Protein AF-A0A1F8M0J6-F1 (afdb_monomer)

Radius of gyration: 17.41 Å; Cα contacts (8 Å, 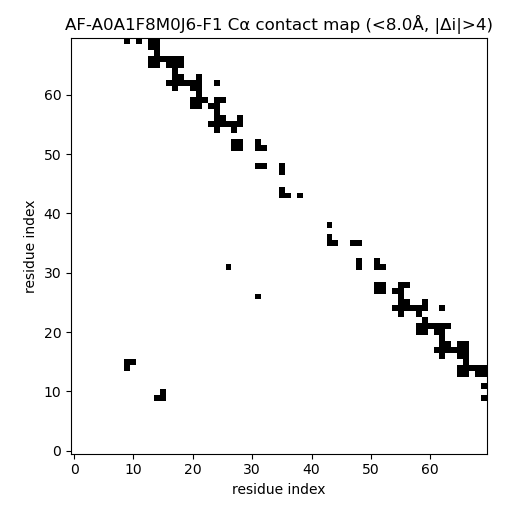|Δi|>4): 73; chains: 1; bounding box: 31×24×57 Å

Mean predicted aligned error: 9.22 Å

Secondary structure (DSSP, 8-state):
------------HHHHHHHHHHHHHHHHHHHHHHHHHTS-GGG--HHHHHHHHHHHHHHHHHHHHHHH--

Solvent-accessible surface area (backbone atoms only — not comparable to full-atom values): 3802 Å² total; per-residue (Å²): 136,8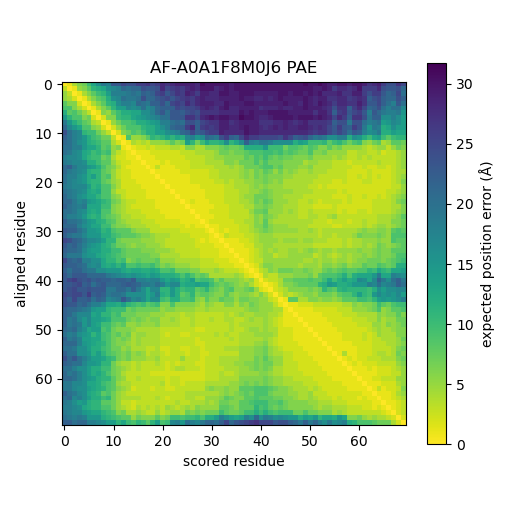3,76,78,76,77,78,73,71,74,77,41,70,46,19,54,49,11,46,52,34,23,54,51,10,53,48,32,49,58,49,36,52,51,58,46,68,74,41,60,76,94,70,50,46,68,68,57,47,51,49,31,41,50,52,10,47,48,29,31,67,55,8,54,58,29,43,68,56,110

Sequence (70 aa):
MQQPVKQHKPTSGWAKFGTALFVLGVLCIIIGPIFVMLKPEAEQSTAQLIRYLAVGGGCVIIGLPLMFKG

pLDDT: mean 78.95, std 12.77, range [46.22, 92.19]

Structure (mmCIF, N/CA/C/O backbone):
data_AF-A0A1F8M0J6-F1
#
_entry.id   AF-A0A1F8M0J6-F1
#
loop_
_atom_site.group_PDB
_atom_site.id
_atom_site.type_symbol
_atom_site.label_atom_id
_atom_site.label_alt_id
_atom_site.label_comp_id
_atom_site.label_asym_id
_atom_site.label_entity_id
_atom_site.label_seq_id
_atom_site.pdbx_PDB_ins_code
_atom_site.Cartn_x
_atom_site.Cartn_y
_atom_site.Cartn_z
_atom_site.occupancy
_atom_site.B_iso_or_equiv
_atom_site.auth_seq_id
_atom_site.auth_comp_id
_atom_site.auth_asym_id
_atom_site.auth_atom_id
_atom_site.pdbx_PDB_mod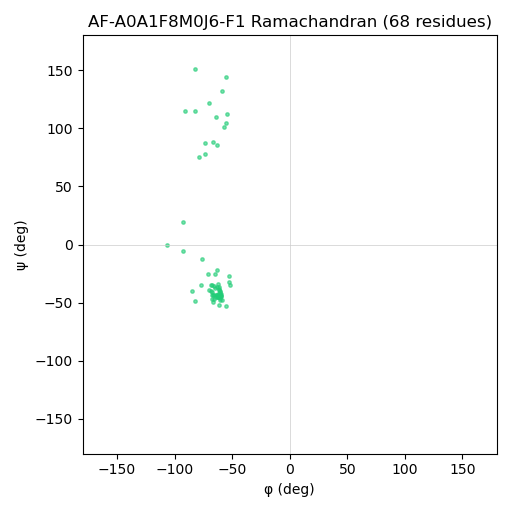el_num
ATOM 1 N N . MET A 1 1 ? -17.399 -18.302 35.860 1.00 47.84 1 MET A N 1
ATOM 2 C CA . MET A 1 1 ? -18.000 -16.989 35.541 1.00 47.84 1 MET A CA 1
ATOM 3 C C . MET A 1 1 ? -17.184 -16.366 34.413 1.00 47.84 1 MET A C 1
ATOM 5 O O . MET A 1 1 ? -16.181 -15.722 34.681 1.00 47.84 1 MET A O 1
ATOM 9 N N . GLN A 1 2 ? -17.520 -16.657 33.154 1.00 46.22 2 GLN A N 1
ATOM 10 C CA . GLN A 1 2 ? -16.852 -16.040 32.002 1.00 46.22 2 GLN A CA 1
ATOM 11 C C . GLN A 1 2 ? -17.491 -14.669 31.772 1.00 46.22 2 GLN A C 1
ATOM 13 O O . GLN A 1 2 ? -18.688 -14.586 31.502 1.00 46.22 2 GLN A O 1
ATOM 18 N N . GLN A 1 3 ? -16.720 -13.596 31.958 1.00 54.50 3 GLN A N 1
ATOM 19 C CA . GLN A 1 3 ? -17.167 -12.252 31.603 1.00 54.50 3 GLN A CA 1
ATOM 20 C C . GLN A 1 3 ? -17.493 -12.226 30.102 1.00 54.50 3 GLN A C 1
ATOM 22 O O . GLN A 1 3 ? -16.677 -12.707 29.310 1.00 54.50 3 GLN A O 1
ATOM 27 N N . PRO A 1 4 ? -18.648 -11.678 29.682 1.00 57.44 4 PRO A N 1
ATOM 28 C CA . PRO A 1 4 ? -18.898 -11.456 28.273 1.00 57.44 4 PRO A CA 1
ATOM 29 C C . PRO A 1 4 ? -17.867 -10.430 27.821 1.00 57.44 4 PRO A C 1
ATOM 31 O O . PRO A 1 4 ? -17.914 -9.269 28.234 1.00 57.44 4 PRO A O 1
ATOM 34 N N . VAL A 1 5 ? -16.898 -10.869 27.016 1.00 60.53 5 VAL A N 1
ATOM 35 C CA . VAL A 1 5 ? -16.031 -9.961 26.273 1.00 60.53 5 VAL A CA 1
ATOM 36 C C . VAL A 1 5 ? -17.002 -9.091 25.496 1.00 60.53 5 VAL A C 1
ATOM 38 O O . VAL A 1 5 ? -17.673 -9.580 24.587 1.00 60.53 5 VAL A O 1
ATOM 41 N N . LYS A 1 6 ? -17.190 -7.841 25.934 1.00 52.16 6 LYS A N 1
ATOM 42 C CA . LYS A 1 6 ? -17.996 -6.870 25.206 1.00 52.16 6 LYS A CA 1
ATOM 43 C C . LYS A 1 6 ? -17.338 -6.801 23.844 1.00 52.16 6 LYS A C 1
ATOM 45 O O . LYS A 1 6 ? -16.267 -6.216 23.711 1.00 52.16 6 LYS A O 1
ATOM 50 N N . GLN A 1 7 ? -17.940 -7.483 22.875 1.00 52.34 7 GLN A N 1
ATOM 51 C CA . GLN A 1 7 ? -17.586 -7.417 21.476 1.00 52.34 7 GLN A CA 1
ATOM 52 C C . GLN A 1 7 ? -17.878 -5.970 21.111 1.00 52.34 7 GLN A C 1
A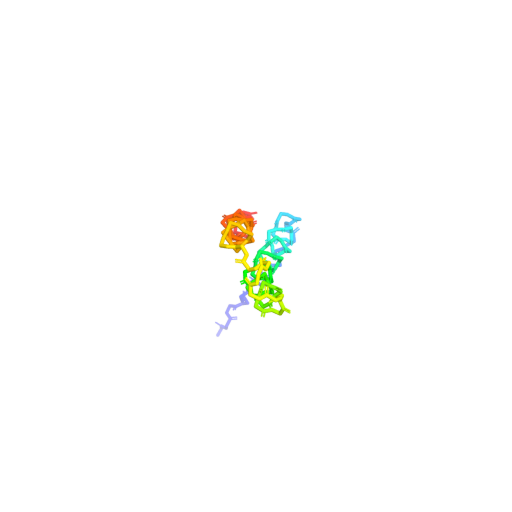TOM 54 O O . GLN A 1 7 ? -19.009 -5.608 20.788 1.00 52.34 7 GLN A O 1
ATOM 59 N N . HIS A 1 8 ? -16.892 -5.108 21.356 1.00 55.06 8 HIS A N 1
ATOM 60 C CA . HIS A 1 8 ? -16.955 -3.691 21.093 1.00 55.06 8 HIS A CA 1
ATOM 61 C C . HIS A 1 8 ? -17.027 -3.618 19.584 1.00 55.06 8 HIS A C 1
ATOM 63 O O . HIS A 1 8 ? -16.012 -3.682 18.901 1.00 55.06 8 HIS A O 1
ATOM 69 N N . LYS A 1 9 ? -18.256 -3.662 19.067 1.00 54.25 9 LYS A N 1
ATOM 70 C CA . LYS A 1 9 ? -18.554 -3.514 17.657 1.00 54.25 9 LYS A CA 1
ATOM 71 C C . LYS A 1 9 ? -17.886 -2.188 17.307 1.00 54.25 9 LYS A C 1
ATOM 73 O O . LYS A 1 9 ? -18.328 -1.170 17.842 1.00 54.25 9 LYS A O 1
ATOM 78 N N . PRO A 1 10 ? -16.817 -2.161 16.496 1.00 53.50 10 PRO A N 1
ATOM 79 C CA . PRO A 1 10 ? -16.252 -0.899 16.075 1.00 53.50 10 PRO A CA 1
ATOM 80 C C . PRO A 1 10 ? -17.244 -0.330 15.053 1.00 53.50 10 PRO A C 1
ATOM 82 O O . PRO A 1 10 ? -17.110 -0.488 13.845 1.00 53.50 10 PRO A O 1
ATOM 85 N N . THR A 1 11 ? -18.345 0.239 15.545 1.00 58.84 11 THR A N 1
ATOM 86 C CA . THR A 1 11 ? -19.349 0.970 14.764 1.00 58.84 11 THR A CA 1
ATOM 87 C C . THR A 1 11 ? -19.047 2.459 14.747 1.00 58.84 11 THR A C 1
ATOM 89 O O . THR A 1 11 ? -19.919 3.254 14.424 1.00 58.84 11 THR A O 1
ATOM 92 N N . SER A 1 12 ? -17.809 2.855 15.044 1.00 65.81 12 SER A N 1
ATOM 93 C CA . SER A 1 12 ? -17.321 4.154 14.607 1.00 65.81 12 SER A CA 1
ATOM 94 C C . SER A 1 12 ? -17.137 4.085 13.090 1.00 65.81 12 SER A C 1
ATOM 96 O O . SER A 1 12 ? -16.411 3.227 12.583 1.00 65.81 12 SER A O 1
ATOM 98 N N . GLY A 1 13 ? -17.817 4.955 12.336 1.00 77.69 13 GLY A N 1
ATOM 99 C CA . GLY A 1 13 ? -17.638 5.057 10.880 1.00 77.69 13 GLY A CA 1
ATOM 100 C C . GLY A 1 13 ? -16.167 5.242 10.479 1.00 77.69 13 GLY A C 1
ATOM 101 O O . GLY A 1 13 ? -15.750 4.756 9.429 1.00 77.69 13 GLY A O 1
ATOM 102 N N . TRP A 1 14 ? -15.365 5.831 11.371 1.00 80.38 14 TRP A N 1
ATOM 103 C CA . TRP A 1 14 ? -13.917 5.979 11.234 1.00 80.38 14 TRP A CA 1
ATOM 104 C C . TRP A 1 14 ? -13.169 4.650 11.229 1.00 80.38 14 TRP A C 1
ATOM 106 O O . TRP A 1 14 ? -12.256 4.487 10.427 1.00 80.38 14 TRP A O 1
ATOM 116 N N . ALA A 1 15 ? -13.595 3.675 12.035 1.00 82.75 15 ALA A N 1
ATOM 117 C CA . ALA A 1 15 ? -12.949 2.369 12.077 1.00 82.75 15 ALA A CA 1
ATOM 118 C C . ALA A 1 15 ? -13.178 1.583 10.777 1.00 82.75 15 ALA A C 1
ATOM 120 O O . ALA A 1 15 ? -12.253 0.977 10.233 1.00 82.75 15 ALA A O 1
ATOM 121 N N . LYS A 1 16 ? -14.394 1.653 10.215 1.00 83.38 16 LYS A N 1
ATOM 122 C CA . LYS A 1 16 ? -14.708 1.067 8.899 1.00 83.38 16 LYS A CA 1
ATOM 123 C C . LYS A 1 16 ? -13.926 1.744 7.776 1.00 83.38 16 LYS A C 1
ATOM 125 O O . LYS A 1 16 ? -13.378 1.060 6.917 1.00 83.38 16 LYS A O 1
ATOM 130 N N . PHE A 1 17 ? -13.851 3.073 7.806 1.00 86.88 17 PHE A N 1
ATOM 131 C CA . PHE A 1 17 ? -13.087 3.848 6.834 1.00 86.88 17 PHE A CA 1
ATOM 132 C C . PHE A 1 17 ? -11.584 3.550 6.921 1.00 86.88 17 PHE A C 1
ATOM 134 O O . PHE A 1 17 ? -10.958 3.280 5.900 1.00 86.88 17 PHE A O 1
ATOM 141 N N . GLY A 1 18 ? -11.025 3.496 8.134 1.00 87.38 18 GLY A N 1
ATOM 142 C CA . GLY A 1 18 ? -9.638 3.104 8.382 1.00 87.38 18 GLY A CA 1
ATOM 143 C C . GLY A 1 18 ? -9.339 1.692 7.884 1.00 87.38 18 GLY A C 1
ATOM 144 O O . GLY A 1 18 ? -8.337 1.481 7.204 1.00 87.38 18 GLY A O 1
ATOM 145 N N . THR A 1 19 ? -10.256 0.747 8.123 1.00 87.81 19 THR A N 1
ATOM 146 C CA . THR A 1 19 ? -10.153 -0.635 7.622 1.00 87.81 19 THR A CA 1
ATOM 147 C C . THR A 1 19 ? -10.117 -0.672 6.096 1.00 87.81 19 THR A C 1
ATOM 149 O O . THR A 1 19 ? -9.239 -1.312 5.521 1.00 87.81 19 THR A O 1
ATOM 152 N N . ALA A 1 20 ? -11.018 0.051 5.425 1.00 89.69 20 ALA A N 1
ATOM 153 C CA . ALA A 1 20 ? -11.041 0.128 3.966 1.00 89.69 20 ALA A CA 1
ATOM 154 C C . ALA A 1 20 ? -9.750 0.744 3.396 1.00 89.69 20 ALA A C 1
ATOM 156 O O . ALA A 1 20 ? -9.173 0.195 2.460 1.00 89.69 20 ALA A O 1
ATOM 157 N N . LEU A 1 21 ? -9.265 1.838 3.991 1.00 90.44 21 LEU A N 1
ATOM 158 C CA . LEU A 1 21 ? -8.013 2.502 3.607 1.00 90.44 21 LEU A CA 1
ATOM 159 C C . LEU A 1 21 ? -6.798 1.592 3.755 1.00 90.44 21 LEU A C 1
ATOM 161 O O . LEU A 1 21 ? -5.949 1.545 2.870 1.00 90.44 21 LEU A O 1
ATOM 165 N N . PHE A 1 22 ? -6.719 0.856 4.857 1.00 90.38 22 PHE A N 1
ATOM 166 C CA . PHE A 1 22 ? -5.630 -0.078 5.097 1.00 90.38 22 PHE A CA 1
ATOM 167 C C . PHE A 1 22 ? -5.649 -1.241 4.112 1.00 90.38 22 PHE A C 1
ATOM 169 O O . PHE A 1 22 ? -4.619 -1.541 3.517 1.00 90.38 22 PHE A O 1
ATOM 176 N N . VAL A 1 23 ? -6.811 -1.865 3.894 1.00 91.50 23 VAL A N 1
ATOM 177 C CA . VAL A 1 23 ? -6.949 -2.956 2.917 1.00 91.50 23 VAL A CA 1
ATOM 178 C C . VAL A 1 23 ? -6.567 -2.465 1.522 1.00 91.50 23 VAL A C 1
ATOM 180 O O . VAL A 1 23 ? -5.797 -3.131 0.834 1.00 91.50 23 VAL A O 1
ATOM 183 N N . LEU A 1 24 ? -7.026 -1.273 1.127 1.00 90.62 24 LEU A N 1
ATOM 184 C CA . LEU A 1 24 ? -6.641 -0.652 -0.139 1.00 90.62 24 LEU A CA 1
ATOM 185 C C . LEU A 1 24 ? -5.125 -0.408 -0.217 1.00 90.62 24 LEU A C 1
ATOM 187 O O . LEU A 1 24 ? -4.507 -0.713 -1.233 1.00 90.62 24 LEU A O 1
ATOM 191 N N . GLY A 1 25 ? -4.516 0.098 0.856 1.00 89.94 25 GLY A N 1
ATOM 192 C CA . GLY A 1 25 ? -3.076 0.339 0.926 1.00 89.94 25 GLY A CA 1
ATOM 193 C C . GLY A 1 25 ? -2.251 -0.940 0.785 1.00 89.94 25 GLY A C 1
ATOM 194 O O . GLY A 1 25 ? -1.308 -0.978 -0.006 1.00 89.94 25 GLY A O 1
ATOM 195 N N . VAL A 1 26 ? -2.646 -2.012 1.478 1.00 9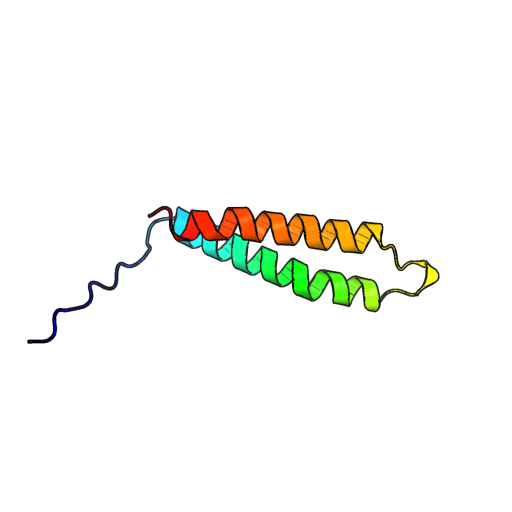0.00 26 VAL A N 1
ATOM 196 C CA . VAL A 1 26 ? -2.017 -3.338 1.365 1.00 90.00 26 VAL A CA 1
ATOM 197 C C . VAL A 1 26 ? -2.161 -3.887 -0.055 1.00 90.00 26 VAL A C 1
ATOM 199 O O . VAL A 1 26 ? -1.179 -4.350 -0.632 1.00 90.00 26 VAL A O 1
ATOM 202 N N . LEU A 1 27 ? -3.350 -3.781 -0.657 1.00 90.19 27 LEU A N 1
ATOM 203 C CA . LEU A 1 27 ? -3.571 -4.205 -2.041 1.00 90.19 27 LEU A CA 1
ATOM 204 C C . LEU A 1 27 ? -2.690 -3.423 -3.022 1.00 90.19 27 LEU A C 1
ATOM 206 O O . LEU A 1 27 ? -2.084 -4.036 -3.894 1.00 90.19 27 LEU A O 1
ATOM 210 N N . CYS A 1 28 ? -2.542 -2.108 -2.856 1.00 87.56 28 CYS A N 1
ATOM 211 C CA . CYS A 1 28 ? -1.642 -1.298 -3.681 1.00 87.56 28 CYS A CA 1
ATOM 212 C C . CYS A 1 28 ? -0.172 -1.729 -3.556 1.00 87.56 28 CYS A C 1
ATOM 214 O O . CYS A 1 28 ? 0.534 -1.767 -4.563 1.00 87.56 28 CYS A O 1
ATOM 216 N N . ILE A 1 29 ? 0.289 -2.086 -2.352 1.00 87.50 29 ILE A N 1
ATOM 217 C CA . ILE A 1 29 ? 1.666 -2.557 -2.119 1.00 87.50 29 ILE A CA 1
ATOM 218 C C . ILE A 1 29 ? 1.913 -3.925 -2.763 1.00 87.50 29 ILE A C 1
ATOM 220 O O . ILE A 1 29 ? 3.018 -4.170 -3.231 1.00 87.50 29 ILE A O 1
ATOM 224 N N . ILE A 1 30 ? 0.915 -4.810 -2.804 1.00 87.81 30 ILE A N 1
ATOM 225 C CA . ILE A 1 30 ? 1.062 -6.149 -3.398 1.00 87.81 30 ILE A CA 1
ATOM 226 C C . ILE A 1 30 ? 0.892 -6.093 -4.921 1.00 87.81 30 ILE A C 1
ATOM 228 O O . ILE A 1 30 ? 1.713 -6.624 -5.664 1.00 87.81 30 ILE A O 1
ATOM 232 N N . ILE A 1 31 ? -0.167 -5.438 -5.398 1.00 88.44 31 ILE A N 1
ATOM 233 C CA . ILE A 1 31 ? -0.546 -5.418 -6.816 1.00 88.44 31 ILE A CA 1
ATOM 234 C C . ILE A 1 31 ? 0.339 -4.458 -7.617 1.00 88.44 31 ILE A C 1
ATOM 236 O O . ILE A 1 31 ? 0.659 -4.753 -8.765 1.00 88.44 31 ILE A O 1
ATOM 240 N N . GLY A 1 32 ? 0.771 -3.336 -7.032 1.00 84.06 32 GLY A N 1
ATOM 241 C CA . GLY A 1 32 ? 1.618 -2.344 -7.704 1.00 84.06 32 GLY A CA 1
ATOM 242 C C . GLY A 1 32 ? 2.909 -2.942 -8.284 1.00 84.06 32 GLY A C 1
ATOM 243 O O . GLY A 1 32 ? 3.148 -2.797 -9.483 1.00 84.06 32 GLY A O 1
ATOM 244 N N . PRO A 1 33 ? 3.715 -3.670 -7.490 1.00 82.69 33 PRO A N 1
ATOM 245 C CA . PRO A 1 33 ? 4.897 -4.373 -7.981 1.00 82.69 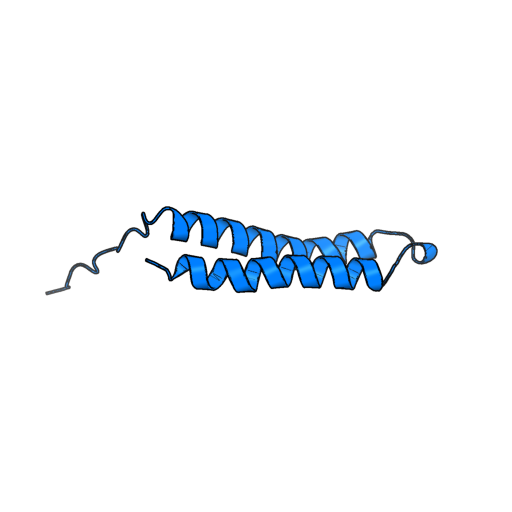33 PRO A CA 1
ATOM 246 C C . PRO A 1 33 ? 4.579 -5.422 -9.047 1.00 82.69 33 PRO A C 1
ATOM 248 O O . PRO A 1 33 ? 5.293 -5.489 -10.042 1.00 82.69 33 PRO A O 1
ATOM 251 N N . ILE A 1 34 ? 3.491 -6.186 -8.890 1.00 86.75 34 ILE A N 1
ATOM 252 C CA . ILE A 1 34 ? 3.060 -7.184 -9.882 1.00 86.75 34 ILE A CA 1
ATOM 253 C C . ILE A 1 34 ? 2.757 -6.500 -11.221 1.00 86.75 34 ILE A C 1
ATOM 255 O O . ILE A 1 34 ? 3.248 -6.932 -12.257 1.00 86.75 34 ILE A O 1
ATOM 259 N N . PHE A 1 35 ? 2.018 -5.390 -11.211 1.00 84.06 35 PHE A N 1
ATOM 260 C CA . PHE A 1 35 ? 1.708 -4.626 -12.422 1.00 84.06 35 PHE A CA 1
ATOM 261 C C . PHE A 1 35 ? 2.951 -4.046 -13.095 1.00 84.06 35 PHE A C 1
ATOM 263 O O . PHE A 1 35 ? 3.012 -3.992 -14.320 1.00 84.06 35 PHE A O 1
ATOM 270 N N . VAL A 1 36 ? 3.936 -3.607 -12.310 1.00 82.81 36 VAL A N 1
ATOM 271 C CA . VAL A 1 36 ? 5.212 -3.116 -12.842 1.00 82.81 36 VAL A CA 1
ATOM 272 C C . VAL A 1 36 ? 6.029 -4.267 -13.431 1.00 82.81 36 VAL A C 1
ATOM 274 O O . VAL A 1 36 ? 6.613 -4.092 -14.490 1.00 82.81 36 VAL A O 1
ATOM 277 N N . MET A 1 37 ? 6.042 -5.446 -12.804 1.00 80.56 37 MET A N 1
ATOM 278 C CA . MET A 1 37 ? 6.742 -6.631 -13.322 1.00 80.56 37 MET A CA 1
ATOM 279 C C . MET A 1 37 ? 6.081 -7.255 -14.555 1.00 80.56 37 MET A C 1
ATOM 281 O O . MET A 1 37 ? 6.762 -7.900 -15.341 1.00 80.56 37 MET A O 1
ATOM 285 N N . LEU A 1 38 ? 4.773 -7.065 -14.744 1.00 84.56 38 LEU A N 1
ATOM 286 C CA . LEU A 1 38 ? 4.064 -7.502 -15.951 1.00 84.56 38 LEU A CA 1
ATOM 287 C C . LEU A 1 38 ? 4.328 -6.597 -17.165 1.00 84.56 38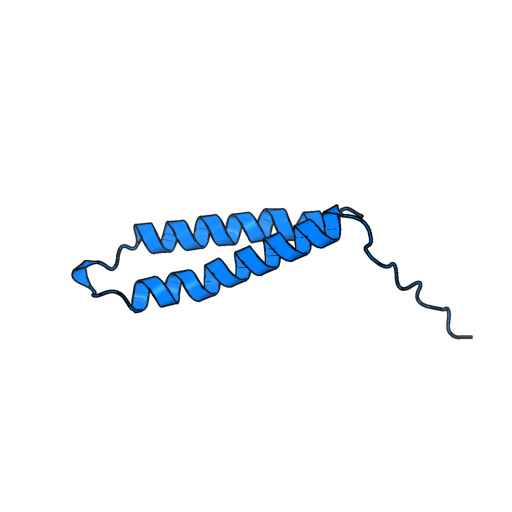 LEU A C 1
ATOM 289 O O . LEU A 1 38 ? 3.961 -6.960 -18.282 1.00 84.56 38 LEU A O 1
ATOM 293 N N . LYS A 1 39 ? 4.933 -5.419 -16.966 1.00 79.50 39 LYS A N 1
ATOM 294 C CA . LYS A 1 39 ? 5.311 -4.532 -18.067 1.00 79.50 39 LYS A CA 1
ATOM 295 C C . LYS A 1 39 ? 6.643 -4.958 -18.693 1.00 79.50 39 LYS A C 1
ATOM 297 O O . LYS A 1 39 ? 7.496 -5.496 -17.992 1.00 79.50 39 LYS A O 1
ATOM 302 N N . PRO A 1 40 ? 6.850 -4.678 -19.991 1.00 78.19 40 PRO A N 1
ATOM 303 C CA . PRO A 1 40 ? 8.141 -4.892 -20.640 1.00 78.19 40 PRO A CA 1
ATOM 304 C C . PRO A 1 40 ? 9.262 -4.151 -19.896 1.00 78.19 40 PRO A C 1
ATOM 306 O O . PRO A 1 40 ? 9.041 -3.028 -19.441 1.00 78.19 40 PRO A O 1
ATOM 309 N N . GLU A 1 41 ? 10.472 -4.722 -19.830 1.00 69.06 41 GLU A N 1
ATOM 310 C CA . GLU A 1 41 ? 11.630 -4.119 -19.134 1.00 69.06 41 GLU A CA 1
ATOM 311 C C . GLU A 1 41 ? 11.902 -2.665 -19.562 1.00 69.06 41 GLU A C 1
ATOM 313 O O . GLU A 1 41 ? 12.248 -1.823 -18.736 1.00 69.06 41 GLU A O 1
ATOM 318 N N . ALA A 1 42 ? 11.665 -2.335 -20.837 1.00 70.94 42 ALA A N 1
ATOM 319 C CA . ALA A 1 42 ? 11.819 -0.977 -21.364 1.00 70.94 42 ALA A CA 1
ATOM 320 C C . ALA A 1 42 ? 10.866 0.059 -20.723 1.00 70.94 42 ALA A C 1
ATOM 322 O O . ALA A 1 42 ? 11.154 1.254 -20.742 1.00 70.94 42 ALA A O 1
ATOM 323 N N . GLU A 1 43 ? 9.746 -0.380 -20.141 1.00 70.69 43 GLU A N 1
ATOM 324 C CA . GLU A 1 43 ? 8.769 0.461 -19.437 1.00 70.69 43 GLU A CA 1
ATOM 325 C C . GLU A 1 43 ? 8.823 0.301 -17.909 1.00 70.69 43 GLU A C 1
ATOM 327 O O . GLU A 1 43 ? 8.056 0.947 -17.180 1.00 70.69 43 GLU A O 1
ATOM 332 N N . GLN A 1 44 ? 9.718 -0.553 -17.403 1.00 72.19 44 GLN A N 1
ATOM 333 C CA . GLN A 1 44 ? 9.849 -0.854 -15.985 1.00 72.19 44 GLN A CA 1
ATOM 334 C C . GLN A 1 44 ? 10.503 0.325 -15.260 1.00 72.19 44 GLN A C 1
ATOM 336 O O . GLN A 1 44 ? 11.715 0.432 -15.091 1.00 72.19 44 GLN A O 1
ATOM 341 N N . SER A 1 45 ? 9.672 1.276 -14.842 1.00 78.56 45 SER A N 1
ATOM 342 C CA . SER A 1 45 ? 10.140 2.474 -14.160 1.00 78.56 45 SER A CA 1
ATOM 343 C C . SER A 1 45 ? 10.171 2.265 -12.649 1.00 78.56 45 SER A C 1
ATOM 345 O O . SER A 1 45 ? 9.125 2.184 -11.996 1.00 78.56 45 SER A O 1
ATOM 347 N N . THR A 1 46 ? 11.368 2.294 -12.059 1.00 79.56 46 THR A N 1
ATOM 348 C CA . THR A 1 46 ? 11.562 2.322 -10.598 1.00 79.56 46 THR A CA 1
ATOM 349 C C . THR A 1 46 ? 10.771 3.460 -9.946 1.00 79.56 46 THR A C 1
ATOM 351 O O . THR A 1 46 ? 10.247 3.308 -8.845 1.00 79.56 46 THR A O 1
ATOM 354 N N . ALA A 1 47 ? 10.595 4.585 -10.647 1.00 82.50 47 ALA A N 1
ATOM 355 C CA . ALA A 1 47 ? 9.783 5.699 -10.166 1.00 82.50 47 ALA A CA 1
ATOM 356 C C . ALA A 1 47 ? 8.289 5.343 -10.051 1.00 82.50 47 ALA A C 1
ATOM 358 O O . ALA A 1 47 ? 7.629 5.800 -9.119 1.00 82.50 47 ALA A O 1
ATOM 359 N N . GLN A 1 48 ? 7.743 4.515 -10.953 1.00 81.94 48 GLN A N 1
ATOM 360 C CA . GLN A 1 48 ? 6.365 4.019 -10.833 1.00 81.94 48 GLN A CA 1
ATOM 361 C C . GLN A 1 48 ? 6.226 3.079 -9.634 1.00 81.94 48 GLN A C 1
ATOM 363 O O . GLN A 1 48 ? 5.289 3.235 -8.854 1.00 81.94 48 GLN A O 1
ATOM 368 N N . LEU A 1 49 ? 7.186 2.171 -9.433 1.00 83.44 49 LEU A N 1
ATOM 369 C CA . LEU A 1 49 ? 7.205 1.276 -8.274 1.00 83.44 49 LEU A CA 1
ATOM 370 C C . LEU A 1 49 ? 7.227 2.060 -6.953 1.00 83.44 49 LEU A C 1
ATOM 372 O O . LEU A 1 49 ? 6.401 1.817 -6.074 1.00 83.44 49 LEU A O 1
ATOM 376 N N . ILE A 1 50 ? 8.112 3.055 -6.840 1.00 86.88 50 ILE A N 1
ATOM 377 C CA . ILE A 1 50 ? 8.206 3.922 -5.657 1.00 86.88 50 ILE A CA 1
ATOM 378 C C . ILE A 1 50 ? 6.892 4.676 -5.427 1.00 86.88 50 ILE A C 1
ATOM 380 O O . ILE A 1 50 ? 6.451 4.781 -4.286 1.00 86.88 50 ILE A O 1
ATOM 384 N N . ARG A 1 51 ? 6.225 5.160 -6.484 1.00 86.19 51 ARG A N 1
ATOM 385 C CA . ARG A 1 51 ? 4.914 5.821 -6.357 1.00 86.19 51 ARG A CA 1
ATOM 386 C C . ARG A 1 51 ? 3.847 4.877 -5.807 1.00 86.19 51 ARG A C 1
ATOM 388 O O . ARG A 1 51 ? 3.132 5.273 -4.891 1.00 86.19 51 ARG A O 1
ATOM 395 N N . TYR A 1 52 ? 3.758 3.643 -6.306 1.00 85.00 52 TYR A N 1
ATOM 396 C CA . TYR A 1 52 ? 2.799 2.661 -5.786 1.00 85.00 52 TYR A CA 1
ATOM 397 C C . TYR A 1 52 ? 3.061 2.320 -4.318 1.00 85.00 52 TYR A C 1
ATOM 399 O O . TYR A 1 52 ? 2.123 2.285 -3.522 1.00 85.00 52 TYR A O 1
ATOM 407 N N . LEU A 1 53 ? 4.330 2.144 -3.942 1.00 86.75 53 LEU A N 1
ATOM 408 C CA . LEU A 1 53 ? 4.722 1.876 -2.559 1.00 86.75 53 LEU A CA 1
ATOM 409 C C . LEU A 1 53 ? 4.470 3.074 -1.639 1.00 86.75 53 LEU A C 1
ATOM 411 O O . LEU A 1 53 ? 3.986 2.886 -0.529 1.00 86.75 53 LEU A O 1
ATOM 415 N N . ALA A 1 54 ? 4.743 4.300 -2.089 1.00 89.25 54 ALA A N 1
ATOM 416 C CA . ALA A 1 54 ? 4.500 5.510 -1.307 1.00 89.25 54 ALA A CA 1
ATOM 417 C C . ALA A 1 54 ? 3.001 5.750 -1.079 1.00 89.25 54 ALA A C 1
ATOM 419 O O . ALA A 1 54 ? 2.588 6.049 0.041 1.00 89.25 54 ALA A O 1
ATOM 420 N N . VAL A 1 55 ? 2.176 5.572 -2.116 1.00 89.31 55 VAL A N 1
ATOM 421 C CA . VAL A 1 55 ? 0.715 5.703 -2.009 1.00 89.31 55 VAL A CA 1
ATOM 422 C C . VAL A 1 55 ? 0.143 4.596 -1.125 1.00 89.31 55 VAL A C 1
ATOM 424 O O . VAL A 1 55 ? -0.586 4.887 -0.178 1.00 89.31 55 VAL A O 1
ATOM 427 N N . GLY A 1 56 ? 0.508 3.336 -1.378 1.00 89.44 56 GLY A N 1
ATOM 428 C CA . GLY A 1 56 ? 0.037 2.205 -0.581 1.00 89.44 56 GLY A CA 1
ATOM 429 C C . GLY A 1 56 ? 0.492 2.287 0.879 1.00 89.44 56 GLY A C 1
ATOM 430 O O . GLY A 1 56 ? -0.318 2.124 1.791 1.00 89.44 56 GLY A O 1
ATOM 431 N N . GLY A 1 57 ? 1.758 2.643 1.108 1.00 89.12 57 GLY A N 1
ATOM 432 C CA . GLY A 1 57 ? 2.322 2.882 2.435 1.00 89.12 57 GLY A CA 1
ATOM 433 C C . GLY A 1 57 ? 1.625 4.027 3.166 1.00 89.12 57 GLY A C 1
ATOM 434 O O . GLY A 1 57 ? 1.255 3.870 4.326 1.00 89.12 57 GLY A O 1
ATOM 435 N N . GLY A 1 58 ? 1.349 5.143 2.484 1.00 89.56 58 GLY A N 1
ATOM 436 C CA . GLY A 1 58 ? 0.580 6.259 3.040 1.00 89.56 58 GLY A CA 1
ATOM 437 C C . GLY A 1 58 ? -0.836 5.852 3.459 1.00 89.56 58 GLY A C 1
ATOM 438 O O . GLY A 1 58 ? -1.273 6.174 4.564 1.00 89.56 58 GLY A O 1
ATOM 439 N N . CYS A 1 59 ? -1.534 5.075 2.626 1.00 89.25 59 CYS A N 1
ATOM 440 C CA . CYS A 1 59 ? -2.850 4.528 2.958 1.00 89.25 59 CYS A CA 1
ATOM 441 C C . CYS A 1 59 ? -2.812 3.597 4.178 1.00 89.25 59 CYS A C 1
ATOM 443 O O . CYS A 1 59 ? -3.718 3.657 5.007 1.00 89.25 59 CYS A O 1
ATOM 445 N N . VAL A 1 60 ? -1.765 2.783 4.333 1.00 89.62 60 VAL A N 1
ATOM 446 C CA . VAL A 1 60 ? -1.571 1.929 5.518 1.00 89.62 60 VAL A CA 1
ATOM 447 C C . VAL A 1 60 ? -1.288 2.765 6.769 1.00 89.62 60 VAL A C 1
ATOM 449 O O . VAL A 1 60 ? -1.931 2.548 7.797 1.00 89.62 60 VAL A O 1
ATOM 452 N N . ILE A 1 61 ? -0.385 3.747 6.680 1.00 92.19 61 ILE A N 1
ATOM 453 C C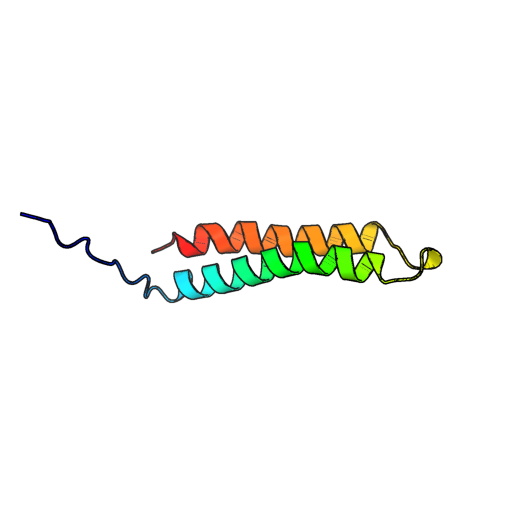A . ILE A 1 61 ? 0.007 4.622 7.799 1.00 92.19 61 ILE A CA 1
ATOM 454 C C . ILE A 1 61 ? -1.178 5.438 8.319 1.00 92.19 61 ILE A C 1
ATOM 456 O O . ILE A 1 61 ? -1.279 5.655 9.520 1.00 92.19 61 ILE A O 1
ATOM 460 N N . ILE A 1 62 ? -2.078 5.884 7.441 1.00 88.31 62 ILE A N 1
ATOM 461 C CA . ILE A 1 62 ? -3.274 6.645 7.832 1.00 88.31 62 ILE A CA 1
ATOM 462 C C . ILE A 1 62 ? -4.420 5.704 8.225 1.00 88.31 62 ILE A C 1
ATOM 464 O O . ILE A 1 62 ? -5.140 5.967 9.188 1.00 88.31 62 ILE A O 1
ATOM 468 N N . GLY A 1 63 ? -4.596 4.600 7.499 1.00 85.06 63 GLY A N 1
ATOM 469 C CA . GLY A 1 63 ? -5.682 3.647 7.713 1.00 85.06 63 GLY A CA 1
ATOM 470 C C . GLY A 1 63 ? -5.582 2.935 9.057 1.00 85.06 63 GLY A C 1
ATOM 471 O O . GLY A 1 63 ? -6.584 2.843 9.763 1.00 85.06 63 GLY A O 1
ATOM 472 N N . LEU A 1 64 ? -4.380 2.496 9.448 1.00 85.88 64 LEU A N 1
ATOM 473 C CA . LEU A 1 64 ? -4.163 1.730 10.676 1.00 85.88 64 LEU A CA 1
ATOM 474 C C . LEU A 1 64 ? -4.553 2.526 11.944 1.00 85.88 64 LEU A C 1
ATOM 476 O O . LEU A 1 64 ? -5.394 2.032 12.693 1.00 85.88 64 LEU A O 1
ATOM 480 N N . PRO A 1 65 ? -4.075 3.767 12.185 1.00 84.88 65 PRO A N 1
ATOM 481 C CA . PRO A 1 65 ? -4.495 4.559 13.345 1.00 84.88 65 PRO A CA 1
ATOM 482 C C . PRO A 1 65 ? -5.988 4.897 13.339 1.00 84.88 65 PRO A C 1
ATOM 484 O O . PRO A 1 65 ? -6.609 4.940 14.398 1.00 84.88 65 PRO A O 1
ATOM 487 N N . LEU A 1 66 ? -6.588 5.107 12.161 1.00 84.38 66 LEU A N 1
ATOM 488 C CA . LEU A 1 66 ? -8.024 5.376 12.041 1.00 84.38 66 LEU A CA 1
ATOM 489 C C . LEU A 1 66 ? -8.893 4.185 12.469 1.00 84.38 66 LEU A C 1
ATOM 491 O O . LEU A 1 66 ? -10.015 4.404 12.919 1.00 84.38 66 LEU A O 1
ATOM 495 N N . MET A 1 67 ? -8.386 2.948 12.397 1.00 80.88 67 MET A N 1
ATOM 496 C CA . MET A 1 67 ? -9.093 1.772 12.929 1.00 80.88 67 MET A CA 1
ATOM 497 C C . MET A 1 67 ? -9.212 1.785 14.449 1.00 80.88 67 MET A C 1
ATOM 499 O O . MET A 1 67 ? -10.213 1.323 14.988 1.00 80.88 67 MET A O 1
ATOM 503 N N . PHE A 1 68 ? -8.186 2.304 15.122 1.00 79.88 68 PHE A N 1
ATOM 504 C CA . PHE A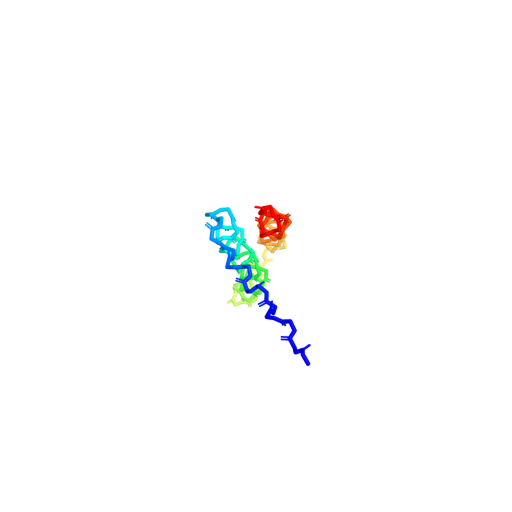 1 68 ? -8.110 2.369 16.582 1.00 79.88 68 PHE A CA 1
ATOM 505 C C . PHE A 1 68 ? -8.638 3.692 17.141 1.00 79.88 68 PHE A C 1
ATOM 507 O O . PHE A 1 68 ? -8.758 3.844 18.353 1.00 79.88 68 PHE A O 1
ATOM 514 N N . LYS A 1 69 ? -8.982 4.643 16.265 1.00 68.31 69 LYS A N 1
ATOM 515 C CA . LYS A 1 69 ? -9.664 5.887 16.617 1.00 68.31 69 LYS A CA 1
ATOM 516 C C . LYS A 1 69 ? -11.160 5.601 16.817 1.00 68.31 69 LYS A C 1
ATOM 518 O O . LYS A 1 69 ? -11.989 5.869 15.943 1.00 68.31 69 LYS A O 1
ATOM 523 N N . GLY A 1 70 ? -11.476 4.984 17.953 1.00 55.81 70 GLY A N 1
ATOM 524 C CA . GLY A 1 70 ? -12.816 4.608 18.410 1.00 55.81 70 GLY A CA 1
ATOM 525 C C . GLY A 1 70 ? -13.088 5.152 19.797 1.00 55.81 70 GLY A C 1
ATOM 526 O O . GLY A 1 70 ? -12.194 5.001 20.656 1.00 55.81 70 GLY A O 1
#

Nearest PDB structures (foldseek):
  8pn9-assembly1_C  TM=6.717E-01  e=6.464E+00  Homo sapiens
  6s7t-assembly1_C  TM=6.665E-01  e=6.464E+00  Homo sapiens

Foldseek 3Di:
DDDPPPPPPPPPPLLVVLVVLLVVLVCLLVVQVVVLVPDDPVSNDPVSNVVSNVSSVVSNVRSVVSNVVD